Protein AF-A0AAV9F9W2-F1 (afdb_monomer_lite)

InterPro domains:
  IPR014729 Rossmann-like alpha/beta/alpha sandwich fold [G3DSA:3.40.50.620] (1-90)

Organism: Acorus calamus (NCBI:txid4465)

Radius of gyration: 16.81 Å; chains: 1; bounding box: 47×21×40 Å

Foldseek 3Di:
DAEAAPDVVSVVVLLCCCVPCVCVQVVLVPDPPRDPVSHHDDYFYDDPDCPVVVVDPDPVVVVVVVVVSVVRRVVGVVVSVVSCVVSPVDD

Structure (mmCIF, N/CA/C/O backbone):
data_AF-A0AAV9F9W2-F1
#
_entry.id   AF-A0AAV9F9W2-F1
#
loop_
_atom_site.group_PDB
_atom_site.id
_atom_site.type_symbol
_atom_site.label_atom_id
_atom_site.label_alt_id
_atom_site.label_comp_id
_atom_site.label_asym_id
_atom_site.label_entity_id
_atom_site.label_seq_id
_atom_site.pdbx_PDB_ins_code
_atom_site.Cartn_x
_atom_site.Cartn_y
_atom_site.Cartn_z
_atom_site.occupancy
_atom_site.B_iso_or_equiv
_atom_site.auth_seq_id
_atom_site.auth_comp_id
_atom_site.auth_asym_id
_atom_site.auth_atom_id
_atom_site.pdbx_PDB_model_num
ATOM 1 N N . MET A 1 1 ? 6.438 11.832 -0.658 1.00 77.75 1 MET A N 1
ATOM 2 C CA . MET A 1 1 ? 5.561 11.174 0.335 1.00 77.75 1 MET A CA 1
ATOM 3 C C . MET A 1 1 ? 4.298 10.697 -0.377 1.00 77.75 1 MET A C 1
ATOM 5 O O . MET A 1 1 ? 3.814 11.449 -1.213 1.00 77.75 1 MET A O 1
ATOM 9 N N . VAL A 1 2 ? 3.792 9.489 -0.105 1.00 85.69 2 VAL A N 1
ATOM 10 C CA . VAL A 1 2 ? 2.569 8.938 -0.730 1.00 85.69 2 VAL A CA 1
ATOM 11 C C . VAL A 1 2 ? 1.649 8.362 0.347 1.00 85.69 2 VAL A C 1
ATOM 13 O O . VAL A 1 2 ? 2.062 7.493 1.115 1.00 85.69 2 VAL A O 1
ATOM 16 N N . ALA 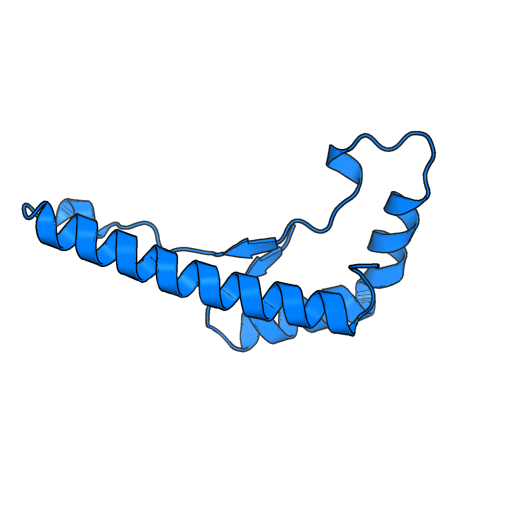A 1 3 ? 0.409 8.853 0.386 1.00 89.00 3 ALA A N 1
ATOM 17 C CA . ALA A 1 3 ? -0.658 8.293 1.207 1.00 89.00 3 ALA A CA 1
ATOM 18 C C . ALA A 1 3 ? -1.319 7.123 0.472 1.00 89.00 3 ALA A C 1
ATOM 20 O O . ALA A 1 3 ? -1.641 7.251 -0.709 1.00 89.00 3 ALA A O 1
ATOM 21 N N . ILE A 1 4 ? -1.552 6.016 1.171 1.00 92.31 4 ILE A N 1
ATOM 22 C CA . ILE A 1 4 ? -2.266 4.849 0.646 1.00 92.31 4 ILE A CA 1
ATOM 23 C C . ILE A 1 4 ? -3.374 4.396 1.593 1.00 92.31 4 ILE A C 1
ATOM 25 O O . ILE A 1 4 ? -3.323 4.643 2.794 1.00 92.31 4 ILE A O 1
ATOM 29 N N . ASP A 1 5 ? -4.370 3.713 1.058 1.00 91.06 5 ASP A N 1
ATOM 30 C CA . ASP A 1 5 ? -5.490 3.139 1.800 1.00 91.06 5 ASP A CA 1
ATOM 31 C C . ASP A 1 5 ? -5.873 1.781 1.185 1.00 91.06 5 ASP A C 1
ATOM 33 O O . ASP A 1 5 ? -5.101 1.190 0.430 1.00 91.06 5 ASP A O 1
ATOM 37 N N . GLU A 1 6 ? -7.045 1.252 1.527 1.00 89.75 6 GLU A N 1
ATOM 38 C CA . GLU A 1 6 ? -7.546 -0.009 0.967 1.00 89.75 6 GLU A CA 1
ATOM 39 C C . GLU A 1 6 ? -8.085 0.124 -0.466 1.00 89.75 6 GLU A C 1
ATOM 41 O O . GLU A 1 6 ? -8.421 -0.883 -1.089 1.00 89.75 6 GLU A O 1
ATOM 46 N N . SER A 1 7 ? -8.198 1.343 -1.002 1.00 91.00 7 SER A N 1
ATOM 47 C CA . SER A 1 7 ? -8.766 1.560 -2.328 1.00 91.00 7 SER A CA 1
ATOM 48 C C . SER A 1 7 ? -7.805 1.133 -3.438 1.00 91.00 7 SER A C 1
ATOM 50 O O . SER A 1 7 ? -6.598 1.375 -3.396 1.00 91.00 7 SER A O 1
ATOM 52 N N . GLU A 1 8 ? -8.357 0.575 -4.515 1.00 91.25 8 GLU A N 1
ATOM 53 C CA . GLU A 1 8 ? -7.568 0.287 -5.719 1.00 91.25 8 GLU A CA 1
ATOM 54 C C . GLU A 1 8 ? -7.027 1.574 -6.365 1.00 91.25 8 GLU A C 1
ATOM 56 O O . GLU A 1 8 ? -5.971 1.560 -6.994 1.00 91.25 8 GLU A O 1
ATOM 61 N N . CYS A 1 9 ? -7.693 2.716 -6.157 1.00 91.94 9 CYS A N 1
ATOM 62 C CA . CYS A 1 9 ? -7.212 4.015 -6.620 1.00 91.94 9 CYS A CA 1
ATOM 63 C C . CYS A 1 9 ? -5.855 4.375 -6.003 1.00 91.94 9 CYS A C 1
ATOM 65 O O . CYS A 1 9 ? -4.947 4.779 -6.730 1.00 91.94 9 CYS A O 1
ATOM 67 N N . SER A 1 10 ? -5.694 4.213 -4.685 1.00 92.06 10 SER A N 1
ATOM 68 C CA . SER A 1 10 ? -4.416 4.503 -4.026 1.00 92.06 10 SER A CA 1
ATOM 69 C C . SER A 1 10 ? -3.330 3.496 -4.415 1.00 92.06 10 SER A C 1
ATOM 71 O O . SER A 1 10 ? -2.164 3.871 -4.557 1.00 92.06 10 SER A O 1
ATOM 73 N N . HIS A 1 11 ? -3.711 2.246 -4.698 1.00 91.31 11 HIS A N 1
ATOM 74 C CA . HIS A 1 11 ? -2.804 1.248 -5.257 1.00 91.31 11 HIS A CA 1
ATOM 75 C C . HIS A 1 11 ? -2.287 1.652 -6.644 1.00 91.31 11 HIS A C 1
ATOM 77 O O . HIS A 1 11 ? -1.075 1.714 -6.843 1.00 91.31 11 HIS A O 1
ATOM 83 N N . HIS A 1 12 ? -3.174 1.994 -7.579 1.00 92.44 12 HIS A N 1
ATOM 84 C CA . HIS A 1 12 ? -2.780 2.446 -8.915 1.00 92.44 12 HIS A CA 1
ATOM 85 C C . HIS A 1 12 ? -1.971 3.744 -8.881 1.00 92.44 12 HIS A C 1
ATOM 87 O O . HIS A 1 12 ? -1.030 3.900 -9.657 1.00 92.44 12 HIS A O 1
ATOM 93 N N . ALA A 1 13 ? -2.290 4.659 -7.963 1.00 92.12 13 ALA A N 1
ATOM 94 C CA . ALA A 1 13 ? -1.496 5.864 -7.759 1.00 92.12 13 ALA A CA 1
ATOM 95 C C . ALA A 1 13 ? -0.066 5.527 -7.310 1.00 92.12 13 ALA A C 1
ATOM 97 O O . ALA A 1 13 ? 0.888 6.101 -7.836 1.00 92.12 13 ALA A O 1
ATOM 98 N N . LEU A 1 14 ? 0.099 4.569 -6.387 1.00 91.62 14 LEU A N 1
ATOM 99 C CA . LEU A 1 14 ? 1.419 4.087 -5.985 1.00 91.62 14 LEU A CA 1
ATOM 100 C C . LEU A 1 14 ? 2.160 3.486 -7.181 1.00 91.62 14 LEU A C 1
ATOM 102 O O . LEU A 1 14 ? 3.288 3.883 -7.443 1.00 91.62 14 LEU A O 1
ATOM 106 N N . GLU A 1 15 ? 1.538 2.577 -7.930 1.00 91.88 15 GLU A N 1
ATOM 107 C CA . GLU A 1 15 ? 2.152 1.983 -9.123 1.00 91.88 15 GLU A CA 1
ATOM 108 C C . GLU A 1 15 ? 2.623 3.041 -10.120 1.00 91.88 15 GLU A C 1
ATOM 110 O O . GLU A 1 15 ? 3.781 3.026 -10.536 1.00 91.88 15 GLU A O 1
ATOM 115 N N . TRP A 1 16 ? 1.765 4.018 -10.412 1.00 91.75 16 TRP A N 1
ATOM 116 C CA . TRP A 1 16 ? 2.094 5.127 -11.294 1.00 91.75 16 TRP A CA 1
ATOM 117 C C . TRP A 1 16 ? 3.300 5.924 -10.785 1.00 91.75 16 TRP A C 1
ATOM 119 O O . TRP A 1 16 ? 4.214 6.205 -11.559 1.00 91.75 16 TRP A O 1
ATOM 129 N N . VAL A 1 17 ? 3.349 6.254 -9.489 1.00 89.88 17 VAL A N 1
ATOM 130 C CA . VAL A 1 17 ? 4.495 6.954 -8.882 1.00 89.88 17 VAL A CA 1
ATOM 131 C C . VAL A 1 17 ? 5.775 6.146 -9.062 1.00 89.88 17 VAL A C 1
ATOM 133 O O . VAL A 1 17 ? 6.802 6.701 -9.449 1.00 89.88 17 VAL A O 1
ATOM 136 N N . LEU A 1 18 ? 5.719 4.841 -8.807 1.00 88.06 18 LEU A N 1
ATOM 137 C CA . LEU A 1 18 ? 6.888 3.979 -8.919 1.00 88.06 18 LEU A CA 1
ATOM 138 C C . LEU A 1 18 ? 7.371 3.831 -10.365 1.00 88.06 18 LEU A C 1
ATOM 140 O O . LEU A 1 18 ? 8.573 3.715 -10.578 1.00 88.06 18 LEU A O 1
ATOM 144 N N . ASP A 1 19 ? 6.464 3.862 -11.340 1.00 88.38 19 ASP A N 1
ATOM 145 C CA . ASP A 1 19 ? 6.801 3.706 -12.756 1.00 88.38 19 ASP A CA 1
ATOM 146 C C . ASP A 1 19 ? 7.291 5.021 -13.389 1.00 88.38 19 ASP A C 1
ATOM 148 O O . ASP A 1 19 ? 8.164 4.998 -14.254 1.00 88.38 19 ASP A O 1
ATOM 152 N N . ASN A 1 20 ? 6.792 6.175 -12.929 1.00 89.12 20 ASN A N 1
ATOM 153 C CA . ASN A 1 20 ? 7.073 7.479 -13.547 1.00 89.12 20 ASN A CA 1
ATOM 154 C C . ASN A 1 20 ? 8.115 8.315 -12.793 1.00 89.12 20 ASN A C 1
ATOM 156 O O . ASN A 1 20 ? 8.792 9.139 -13.399 1.00 89.12 20 ASN A O 1
ATOM 160 N N . LEU A 1 21 ? 8.261 8.125 -11.478 1.00 84.25 21 LEU A N 1
ATOM 161 C CA . LEU A 1 21 ? 9.185 8.907 -10.644 1.00 84.25 21 LEU A CA 1
ATOM 162 C C . LEU A 1 21 ? 10.410 8.101 -10.198 1.00 84.25 21 LEU A C 1
ATOM 164 O O . LEU A 1 21 ? 11.196 8.573 -9.377 1.00 84.25 21 LEU A O 1
ATOM 168 N N . ARG A 1 22 ? 10.611 6.895 -10.748 1.00 76.44 22 ARG A N 1
ATOM 169 C CA . ARG A 1 22 ? 11.708 5.985 -10.381 1.00 76.44 22 ARG A CA 1
ATOM 170 C C . ARG A 1 22 ? 13.083 6.640 -10.442 1.00 76.44 22 ARG A C 1
ATOM 172 O O . ARG A 1 22 ? 13.890 6.452 -9.534 1.00 76.44 22 ARG A O 1
ATOM 179 N N . GLU A 1 23 ? 13.356 7.390 -11.506 1.00 74.56 23 GLU A N 1
ATOM 180 C CA . GLU A 1 23 ? 14.644 8.057 -11.717 1.00 74.56 23 GLU A CA 1
ATOM 181 C C . GLU A 1 23 ? 14.876 9.165 -10.686 1.00 74.56 23 GLU A C 1
ATOM 183 O O . GLU A 1 23 ? 15.968 9.280 -10.133 1.00 74.56 23 GLU A O 1
ATOM 188 N N . SER A 1 24 ? 13.837 9.928 -10.343 1.00 73.25 24 SER A N 1
ATOM 189 C CA . SER A 1 24 ? 13.890 10.943 -9.285 1.00 73.25 24 SER A CA 1
ATOM 190 C C . SER A 1 24 ? 14.088 10.324 -7.898 1.00 73.25 24 SER A C 1
ATOM 192 O O . SER A 1 24 ? 14.861 10.846 -7.101 1.00 73.25 24 SER A O 1
ATOM 194 N N . ILE A 1 25 ? 13.449 9.180 -7.627 1.00 72.31 25 ILE A N 1
ATOM 195 C CA . ILE A 1 25 ? 13.602 8.430 -6.369 1.00 72.31 25 ILE A CA 1
ATOM 196 C C . ILE A 1 25 ? 15.012 7.819 -6.263 1.00 72.31 25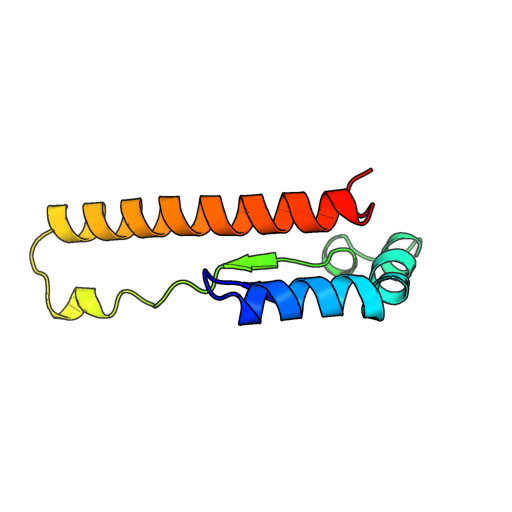 ILE A C 1
ATOM 198 O O . ILE A 1 25 ? 15.598 7.779 -5.186 1.00 72.31 25 ILE A O 1
ATOM 202 N N . SER A 1 26 ? 15.572 7.348 -7.379 1.00 67.56 26 SER A N 1
ATOM 203 C CA . SER A 1 26 ? 16.876 6.666 -7.405 1.00 67.56 26 SER A CA 1
ATOM 204 C C . SER A 1 26 ? 18.058 7.642 -7.457 1.00 67.56 26 SER A C 1
ATOM 206 O O . SER A 1 26 ? 19.124 7.354 -6.917 1.00 67.56 26 SER A O 1
ATOM 208 N N . SER A 1 27 ? 17.890 8.810 -8.086 1.00 61.09 27 SER A N 1
ATOM 209 C CA . SER A 1 27 ? 18.936 9.838 -8.187 1.00 61.09 27 SER A CA 1
ATOM 210 C C . SER A 1 27 ? 19.201 10.538 -6.854 1.00 61.09 27 SER A C 1
ATOM 212 O O . SER A 1 27 ? 20.372 10.732 -6.514 1.00 61.09 27 SER A O 1
ATOM 214 N N . SER A 1 28 ? 18.17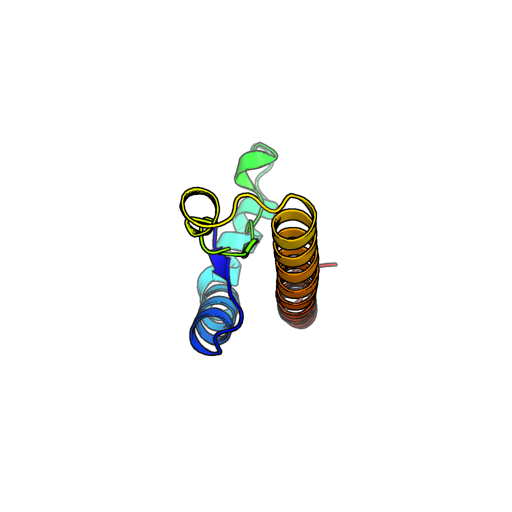0 10.815 -6.042 1.00 57.53 28 SER A N 1
ATOM 215 C CA . SER A 1 28 ? 18.368 11.321 -4.671 1.00 57.53 28 SER A CA 1
ATOM 216 C C . SER A 1 28 ? 19.145 10.317 -3.811 1.00 57.53 28 SER A C 1
ATOM 218 O O . SER A 1 28 ? 20.002 10.703 -3.015 1.00 57.53 28 SER A O 1
ATOM 220 N N . ALA A 1 29 ? 18.963 9.015 -4.072 1.00 55.84 29 ALA A N 1
ATOM 221 C CA . ALA A 1 29 ? 19.695 7.931 -3.430 1.00 55.84 29 ALA A CA 1
ATOM 222 C C . ALA A 1 29 ? 21.167 7.768 -3.891 1.00 55.84 29 ALA A C 1
ATOM 224 O O . ALA A 1 29 ? 21.884 6.887 -3.408 1.00 55.84 29 ALA A O 1
ATOM 225 N N . SER A 1 30 ? 21.683 8.623 -4.772 1.00 52.47 30 SER A N 1
ATOM 226 C CA . SER A 1 30 ? 23.093 8.591 -5.204 1.00 52.47 30 SER A CA 1
ATOM 227 C C . SER A 1 30 ? 23.873 9.868 -4.876 1.00 52.47 30 SER A C 1
ATOM 229 O O . SER A 1 30 ? 25.092 9.900 -5.040 1.00 52.47 30 SER A O 1
ATOM 231 N N . ALA A 1 31 ? 23.203 10.908 -4.367 1.00 56.62 31 ALA A N 1
ATOM 232 C CA . ALA A 1 31 ? 23.847 12.174 -4.045 1.00 56.62 31 ALA A CA 1
ATOM 233 C C . ALA A 1 31 ? 24.677 12.060 -2.743 1.00 56.62 31 ALA A C 1
ATOM 235 O O . ALA A 1 31 ? 24.121 11.703 -1.701 1.00 56.62 31 ALA A O 1
ATOM 236 N N . PRO A 1 32 ? 25.983 12.398 -2.761 1.00 57.31 32 PRO A N 1
ATOM 237 C CA . PRO A 1 32 ? 26.889 12.266 -1.611 1.00 57.31 32 PRO A CA 1
ATOM 238 C C . PRO A 1 32 ? 26.642 13.285 -0.479 1.00 57.31 32 PRO A C 1
ATOM 240 O O . PRO A 1 32 ? 27.390 13.299 0.493 1.00 57.31 32 PRO A O 1
ATOM 243 N N . ALA A 1 33 ? 25.618 14.137 -0.601 1.00 56.34 33 ALA A N 1
ATOM 244 C CA . ALA A 1 33 ? 25.284 15.196 0.355 1.00 56.34 33 ALA A CA 1
ATOM 245 C C . ALA A 1 33 ? 23.800 15.221 0.767 1.00 56.34 33 ALA A C 1
ATOM 247 O O . ALA A 1 33 ? 23.386 16.141 1.464 1.00 56.34 33 ALA A O 1
ATOM 248 N N . ALA A 1 34 ? 22.994 14.248 0.330 1.00 51.53 34 ALA A N 1
ATOM 249 C CA . ALA A 1 34 ? 21.593 14.187 0.729 1.00 51.53 34 ALA A CA 1
ATOM 250 C C . ALA A 1 34 ? 21.494 13.686 2.178 1.00 51.53 34 ALA A C 1
ATOM 252 O O . ALA A 1 34 ? 22.020 12.617 2.504 1.00 51.53 34 ALA A O 1
ATOM 253 N N . SER A 1 35 ? 20.850 14.468 3.043 1.00 55.69 35 SER A N 1
ATOM 254 C CA . SER A 1 35 ? 20.496 14.066 4.405 1.00 55.69 35 SER A CA 1
ATOM 255 C C . SER A 1 35 ? 19.573 12.834 4.368 1.00 55.69 35 SER A C 1
ATOM 257 O O . SER A 1 35 ? 18.916 12.569 3.361 1.00 55.69 35 SER A O 1
ATOM 259 N N . GLU A 1 36 ? 19.519 12.032 5.440 1.00 54.03 36 GLU A N 1
ATOM 260 C CA . GLU A 1 36 ? 18.652 10.831 5.475 1.00 54.03 36 GLU A CA 1
ATOM 261 C C . GLU A 1 36 ? 17.165 11.151 5.222 1.00 54.03 36 GLU A C 1
ATOM 263 O O . GLU A 1 36 ? 16.418 10.314 4.719 1.00 54.03 36 GLU A O 1
ATOM 268 N N . GLU A 1 37 ? 16.753 12.386 5.504 1.00 54.25 37 GLU A N 1
ATOM 269 C CA . GLU A 1 37 ? 15.421 12.936 5.235 1.00 54.25 37 GLU A CA 1
ATOM 270 C C . GLU A 1 37 ? 15.146 13.236 3.745 1.00 54.25 37 GLU A C 1
ATOM 272 O O . GLU A 1 37 ? 13.985 13.235 3.338 1.00 54.25 37 GLU A O 1
ATOM 277 N N . ASP A 1 38 ? 16.181 13.398 2.910 1.00 49.16 38 ASP A N 1
ATOM 278 C CA . ASP A 1 38 ? 16.062 13.716 1.474 1.00 49.16 38 ASP A CA 1
ATOM 279 C C . ASP A 1 38 ? 15.924 12.469 0.575 1.00 49.16 38 ASP A C 1
ATOM 281 O O . ASP A 1 38 ? 15.745 12.571 -0.645 1.00 49.16 38 ASP A O 1
ATOM 285 N N . ARG A 1 39 ? 16.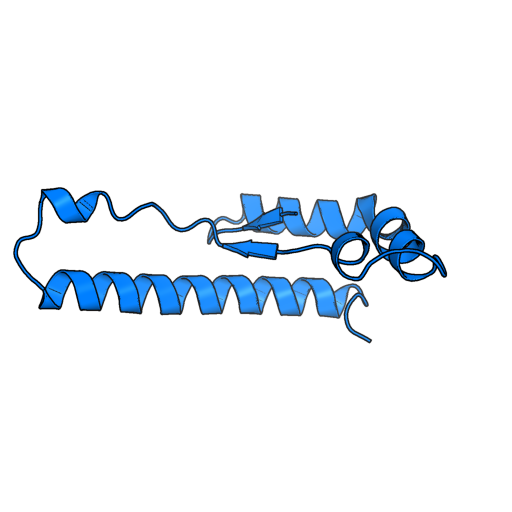034 11.261 1.146 1.00 58.06 39 ARG A N 1
ATOM 286 C CA . ARG A 1 39 ? 16.385 10.058 0.371 1.00 58.06 39 ARG A CA 1
ATOM 287 C C . ARG A 1 39 ? 15.336 8.978 0.186 1.00 58.06 39 ARG A C 1
ATOM 289 O O . ARG A 1 39 ? 15.652 7.993 -0.474 1.00 58.06 39 ARG A O 1
ATOM 296 N N . LEU A 1 40 ? 14.106 9.107 0.670 1.00 68.88 40 LEU A N 1
ATOM 297 C CA . LEU A 1 40 ? 13.173 7.982 0.572 1.00 68.88 40 LEU A CA 1
ATOM 298 C C . LEU A 1 40 ? 11.755 8.391 0.183 1.00 68.88 40 LEU A C 1
ATOM 300 O O . LEU A 1 40 ? 11.165 9.332 0.714 1.00 68.88 40 LEU A O 1
ATOM 304 N N . LEU A 1 41 ? 11.162 7.609 -0.721 1.00 76.44 41 LEU A N 1
ATOM 305 C CA . LEU A 1 41 ? 9.718 7.580 -0.895 1.00 76.44 41 LEU A CA 1
ATOM 306 C C . LEU A 1 41 ? 9.081 7.087 0.413 1.00 76.44 41 LEU A C 1
ATOM 308 O O . LEU A 1 41 ? 8.980 5.888 0.657 1.00 76.44 41 LEU A O 1
ATOM 312 N N . THR A 1 42 ? 8.637 8.018 1.251 1.00 83.50 42 THR A N 1
ATOM 313 C CA . THR A 1 42 ? 7.885 7.684 2.464 1.00 83.50 42 THR A CA 1
ATOM 314 C C . THR A 1 42 ? 6.437 7.364 2.111 1.00 83.50 42 THR A C 1
ATOM 316 O O . THR A 1 42 ? 5.727 8.211 1.556 1.00 83.50 42 THR A O 1
ATOM 319 N N . ILE A 1 43 ? 6.012 6.145 2.442 1.00 86.25 43 ILE A N 1
ATOM 320 C CA . ILE A 1 43 ? 4.655 5.629 2.241 1.00 86.25 43 ILE A CA 1
ATOM 321 C C . ILE A 1 43 ? 3.975 5.514 3.604 1.00 86.25 43 ILE A C 1
ATOM 323 O O . ILE A 1 43 ? 4.544 4.939 4.531 1.00 86.25 43 ILE A O 1
ATOM 327 N N . TYR A 1 44 ? 2.760 6.037 3.722 1.00 87.25 44 TYR A N 1
ATOM 328 C CA . TYR A 1 44 ? 1.976 5.997 4.956 1.00 87.25 44 TYR A CA 1
ATOM 329 C C . TYR A 1 44 ? 0.516 5.669 4.658 1.00 87.25 44 TYR A C 1
ATOM 331 O O . TYR A 1 44 ? 0.024 5.933 3.563 1.00 87.25 44 TYR A O 1
ATOM 339 N N . THR A 1 45 ? -0.188 5.096 5.634 1.00 89.06 45 THR A N 1
ATOM 340 C CA . THR A 1 45 ? -1.613 4.792 5.475 1.00 89.06 45 THR A CA 1
ATOM 341 C C . THR A 1 45 ? -2.469 5.980 5.872 1.00 89.06 45 THR A C 1
ATOM 343 O O . THR A 1 45 ? -2.292 6.510 6.970 1.00 89.06 45 THR A O 1
ATOM 346 N N . ALA A 1 46 ? -3.423 6.362 5.029 1.00 80.50 46 ALA A N 1
ATOM 347 C CA . ALA A 1 46 ? -4.472 7.298 5.398 1.00 80.50 46 ALA A CA 1
ATOM 348 C C . ALA A 1 46 ? -5.485 6.568 6.289 1.00 80.50 46 ALA A C 1
ATOM 350 O O . ALA A 1 46 ? -6.333 5.822 5.805 1.00 80.50 46 ALA A O 1
ATOM 351 N N . GLN A 1 47 ? -5.368 6.742 7.605 1.00 70.81 47 GLN A N 1
ATOM 352 C CA . GLN A 1 47 ? -6.385 6.265 8.537 1.00 70.81 47 GLN A CA 1
ATOM 353 C C . GLN A 1 47 ? -7.418 7.376 8.756 1.00 70.81 47 GLN A C 1
ATOM 355 O O . GLN A 1 47 ? -7.026 8.525 8.990 1.00 70.81 47 GLN A O 1
ATOM 360 N N . PRO A 1 48 ? -8.727 7.079 8.680 1.00 66.00 48 PRO A N 1
ATOM 361 C CA . PRO A 1 48 ? -9.737 8.049 9.065 1.00 66.00 48 PRO A CA 1
ATOM 362 C C . PRO A 1 48 ? -9.539 8.399 10.540 1.00 66.00 48 PRO A C 1
ATOM 364 O O . PRO A 1 48 ? -9.475 7.506 11.387 1.00 66.00 48 PRO A O 1
ATOM 367 N N . LEU A 1 49 ? -9.442 9.701 10.840 1.00 61.78 49 LEU A N 1
ATOM 368 C CA . LEU A 1 49 ? -9.434 10.185 12.217 1.00 61.78 49 LEU A CA 1
ATOM 369 C C . LEU A 1 49 ? -10.674 9.613 12.904 1.00 61.78 49 LEU A C 1
ATOM 371 O O . LEU A 1 49 ? -11.783 9.757 12.382 1.00 61.78 49 LEU A O 1
ATOM 375 N N . THR A 1 50 ? -10.483 8.957 14.042 1.00 60.19 50 THR A N 1
ATOM 376 C CA . THR A 1 50 ? -11.522 8.310 14.845 1.00 60.19 50 THR A CA 1
ATOM 377 C C . THR A 1 50 ? -12.443 9.373 15.461 1.00 60.19 50 THR A C 1
ATOM 379 O O . THR A 1 50 ? -12.545 9.518 16.669 1.00 60.19 50 THR A O 1
ATOM 382 N N . ASN A 1 51 ? -13.165 10.139 14.638 1.00 53.59 51 ASN A N 1
ATOM 383 C CA . ASN A 1 51 ? -14.225 11.062 15.058 1.00 53.59 51 ASN A CA 1
ATOM 384 C C . ASN A 1 51 ? -15.397 10.323 15.740 1.00 53.59 51 ASN A C 1
ATOM 386 O O . ASN A 1 51 ? -16.309 10.957 16.262 1.00 53.59 51 ASN A O 1
ATOM 390 N N . LEU A 1 52 ? -15.351 8.986 15.785 1.00 54.66 52 LEU A N 1
ATOM 391 C CA . LEU A 1 52 ? -16.179 8.139 16.644 1.00 54.66 52 LEU A CA 1
ATOM 392 C C . LEU A 1 52 ? -15.932 8.375 18.144 1.00 54.66 52 LEU A C 1
ATOM 394 O O . LEU A 1 52 ? -16.827 8.101 18.934 1.00 54.66 52 LEU A O 1
ATOM 398 N N . LEU A 1 53 ? -14.786 8.944 18.538 1.00 55.28 53 LEU A N 1
ATOM 399 C CA . LEU A 1 53 ? -14.464 9.251 19.939 1.00 55.28 53 LEU A CA 1
ATOM 400 C C . LEU A 1 53 ? -15.440 10.247 20.591 1.00 55.28 53 LEU A C 1
ATOM 402 O O . LEU A 1 53 ? -15.565 10.260 21.810 1.00 55.28 53 LEU A O 1
ATOM 406 N N . TYR A 1 54 ? -16.170 11.047 19.806 1.00 55.97 54 TYR A N 1
ATOM 407 C CA . TYR A 1 54 ? -17.239 11.905 20.336 1.00 55.97 54 TYR A CA 1
ATOM 408 C C . TYR A 1 54 ? -18.541 11.148 20.646 1.00 55.97 54 TYR A C 1
ATOM 410 O O . TYR A 1 54 ? -19.402 11.692 21.333 1.00 55.97 54 TYR A O 1
ATOM 418 N N . PHE A 1 55 ? -18.705 9.918 20.149 1.00 59.12 55 PHE A N 1
ATOM 419 C CA . PHE A 1 55 ? -19.958 9.159 20.234 1.00 59.12 55 PHE A CA 1
ATOM 420 C C . PHE A 1 55 ? -19.863 7.878 21.070 1.00 59.12 55 PHE A C 1
ATOM 422 O O . PHE A 1 55 ? -20.895 7.267 21.345 1.00 59.12 55 PHE A O 1
ATOM 429 N N . THR A 1 56 ? -18.664 7.451 21.477 1.00 59.75 56 THR A N 1
ATOM 430 C CA . THR A 1 56 ? -18.472 6.175 22.177 1.00 59.75 56 THR A CA 1
ATOM 431 C C . THR A 1 56 ? -17.838 6.381 23.552 1.00 59.75 56 THR A C 1
ATOM 433 O O . THR A 1 56 ? -16.643 6.630 23.653 1.00 59.75 56 THR A O 1
ATOM 436 N N . GLU A 1 57 ? -18.615 6.203 24.623 1.00 67.06 57 GLU A N 1
ATOM 437 C CA . GLU A 1 57 ? -18.104 6.182 26.008 1.00 67.06 57 GLU A CA 1
ATOM 438 C C . GLU A 1 57 ? -17.540 4.808 26.423 1.00 67.06 57 GLU A C 1
ATOM 440 O O . GLU A 1 57 ? -17.248 4.588 27.594 1.00 67.06 57 GLU A O 1
ATOM 445 N N . SER A 1 58 ? -17.411 3.859 25.488 1.00 81.56 58 SER A N 1
ATOM 446 C CA . SER A 1 58 ? -16.911 2.505 25.754 1.00 81.56 58 SER A CA 1
ATOM 447 C C . SER A 1 58 ? -15.423 2.397 25.395 1.00 81.56 58 SER A C 1
ATOM 449 O O . SER A 1 58 ? -15.096 2.386 24.205 1.00 81.56 58 SER A O 1
ATOM 451 N N . PRO A 1 59 ? -14.520 2.275 26.388 1.00 80.69 59 PRO A N 1
ATOM 452 C CA . PRO A 1 59 ? -13.090 2.089 26.141 1.00 80.69 59 PRO A CA 1
ATOM 453 C C . PRO A 1 59 ? -12.797 0.817 25.340 1.00 80.69 59 PRO A C 1
ATOM 455 O O . PRO A 1 59 ? -11.983 0.845 24.427 1.00 80.69 59 PRO A O 1
ATOM 458 N N . GLU A 1 60 ? -13.523 -0.271 25.613 1.00 84.50 60 GLU A N 1
ATOM 459 C CA . GLU A 1 60 ? -13.360 -1.553 24.912 1.00 84.50 60 GLU A CA 1
ATOM 460 C C . GLU A 1 60 ? -13.680 -1.440 23.414 1.00 84.50 60 GLU A C 1
ATOM 462 O O . GLU A 1 60 ? -12.999 -2.031 22.574 1.00 84.50 60 GLU A O 1
ATOM 467 N N . LEU A 1 61 ? -14.699 -0.650 23.054 1.00 82.50 61 LEU A N 1
ATOM 468 C CA . LEU A 1 61 ? -15.034 -0.399 21.653 1.00 82.50 61 LEU A CA 1
ATOM 469 C C . LEU A 1 61 ? -13.953 0.439 20.961 1.00 82.50 61 LEU A C 1
ATOM 471 O O . LEU A 1 61 ? -13.607 0.152 19.816 1.00 82.50 61 LEU A O 1
ATOM 475 N N . ILE A 1 62 ? -13.410 1.448 21.650 1.00 82.06 62 ILE A N 1
ATOM 476 C CA . ILE A 1 62 ? -12.311 2.276 21.134 1.00 82.06 62 ILE A CA 1
ATOM 477 C C . ILE A 1 62 ? -11.080 1.404 20.873 1.00 82.06 62 ILE A C 1
ATOM 479 O O . ILE A 1 62 ? -10.555 1.425 19.761 1.00 82.06 62 ILE A O 1
ATOM 483 N N . GLU A 1 63 ? -10.678 0.580 21.844 1.00 84.62 63 GLU A N 1
ATOM 484 C CA . GLU A 1 63 ? -9.551 -0.350 21.701 1.00 84.62 63 GLU A CA 1
ATOM 485 C C . GLU A 1 63 ? -9.757 -1.317 20.527 1.00 84.62 63 GLU A C 1
ATOM 487 O O . GLU A 1 63 ? -8.847 -1.527 19.723 1.00 84.62 63 GLU A O 1
ATOM 492 N N . SER A 1 64 ? -10.967 -1.864 20.373 1.00 86.50 64 SER A N 1
ATOM 493 C CA . SER A 1 64 ? -11.292 -2.761 19.260 1.00 86.50 64 SER A CA 1
ATOM 494 C C . SER A 1 64 ? -11.176 -2.068 17.896 1.00 86.50 64 SER A C 1
ATOM 496 O O . SER A 1 64 ? -10.617 -2.644 16.956 1.00 86.50 64 SER A O 1
ATOM 498 N N . ILE A 1 65 ? -11.654 -0.823 17.785 1.00 84.38 65 ILE A N 1
ATOM 499 C CA . ILE A 1 65 ? -11.552 -0.022 16.558 1.00 84.38 65 ILE A CA 1
ATOM 500 C C . ILE A 1 65 ? -10.086 0.280 16.238 1.00 84.38 65 ILE A C 1
ATOM 502 O O . ILE A 1 65 ? -9.666 0.085 15.096 1.00 84.38 65 ILE A O 1
ATOM 506 N N . GLU A 1 66 ? -9.296 0.716 17.220 1.00 85.12 66 GLU A N 1
ATOM 507 C CA . GLU A 1 66 ? -7.868 0.998 17.037 1.00 85.12 66 GLU A CA 1
ATOM 508 C C . GLU A 1 66 ? -7.091 -0.256 16.613 1.00 85.12 66 GLU A C 1
ATOM 510 O O . GLU A 1 66 ? -6.273 -0.213 15.687 1.00 85.12 66 GLU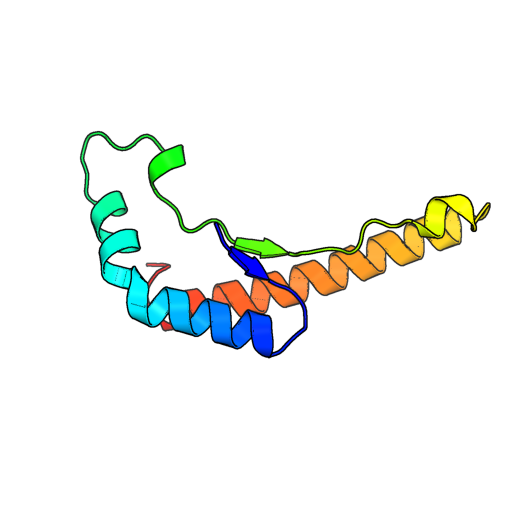 A O 1
ATOM 515 N N . GLU A 1 67 ? -7.374 -1.405 17.234 1.00 89.06 67 GLU A N 1
ATOM 516 C CA . GLU A 1 67 ? -6.742 -2.673 16.871 1.00 89.06 67 GLU A CA 1
ATOM 517 C C . GLU A 1 67 ? -7.103 -3.087 15.437 1.00 89.06 67 GLU A C 1
ATOM 519 O O . GLU A 1 67 ? -6.237 -3.520 14.666 1.00 89.06 67 GLU A O 1
ATOM 524 N N . GLN A 1 68 ? -8.369 -2.923 15.044 1.00 87.88 68 GLN A N 1
ATOM 525 C CA . GLN A 1 68 ? -8.816 -3.194 13.682 1.00 87.88 68 GLN A CA 1
ATOM 526 C C . GLN A 1 68 ? -8.143 -2.256 12.672 1.00 87.88 68 GLN A C 1
ATOM 528 O O . GLN A 1 68 ? -7.606 -2.728 11.667 1.00 87.88 68 GLN A O 1
ATOM 533 N N . GLN A 1 69 ? -8.104 -0.950 12.947 1.00 87.62 69 GLN A N 1
ATOM 534 C CA . GLN A 1 69 ? -7.429 0.037 12.101 1.00 87.62 69 GLN A CA 1
ATOM 535 C C . GLN A 1 69 ? -5.942 -0.289 11.936 1.00 87.62 69 GLN A C 1
ATOM 537 O O . GLN A 1 69 ? -5.409 -0.225 10.825 1.00 87.62 69 GLN A O 1
ATOM 542 N N . LYS A 1 70 ? -5.268 -0.710 13.012 1.00 88.62 70 LYS A N 1
ATOM 543 C CA . LYS A 1 70 ? -3.872 -1.154 12.963 1.00 88.62 70 LYS A CA 1
ATOM 544 C C . LYS A 1 70 ? -3.694 -2.375 12.061 1.00 88.62 70 LYS A C 1
ATOM 546 O O . LYS A 1 70 ? -2.778 -2.385 11.237 1.00 88.62 70 LYS A O 1
ATOM 551 N N . LYS A 1 71 ? -4.559 -3.390 12.181 1.00 91.69 71 LYS A N 1
ATOM 552 C CA . LYS A 1 71 ? -4.515 -4.599 11.332 1.00 91.69 71 LYS A CA 1
ATOM 553 C C . LYS A 1 71 ? -4.675 -4.249 9.854 1.00 91.69 71 LYS A C 1
ATOM 555 O O . LYS A 1 71 ? -3.881 -4.711 9.033 1.00 91.69 71 LYS A O 1
ATOM 560 N N . VAL A 1 72 ? -5.646 -3.397 9.533 1.00 91.00 72 VAL A N 1
ATOM 561 C CA . VAL A 1 72 ? -5.888 -2.913 8.168 1.00 91.00 72 VAL A CA 1
ATOM 562 C C . VAL A 1 72 ? -4.672 -2.153 7.639 1.00 91.00 72 VAL A C 1
ATOM 564 O O . VAL A 1 72 ? -4.130 -2.507 6.591 1.00 91.00 72 VAL A O 1
ATOM 567 N N . SER A 1 73 ? -4.160 -1.177 8.391 1.00 90.56 73 SER A N 1
ATOM 568 C CA . SER A 1 73 ? -2.988 -0.401 7.977 1.00 90.56 73 SER A CA 1
ATOM 569 C C . SER A 1 73 ? -1.749 -1.260 7.762 1.00 90.56 73 SER A C 1
ATOM 571 O O . SER A 1 73 ? -1.012 -1.055 6.798 1.00 90.56 73 SER A O 1
ATOM 573 N N . MET A 1 74 ? -1.522 -2.261 8.613 1.00 92.19 74 MET A N 1
ATOM 574 C CA . MET A 1 74 ? -0.424 -3.205 8.421 1.00 92.19 74 MET A CA 1
ATOM 575 C C . MET A 1 74 ? -0.570 -4.006 7.123 1.00 92.19 74 MET A C 1
ATOM 577 O O . MET A 1 74 ? 0.424 -4.209 6.423 1.00 92.19 74 MET A O 1
ATOM 581 N N . ALA A 1 75 ? -1.783 -4.447 6.781 1.00 92.94 75 ALA A N 1
ATOM 582 C CA . ALA A 1 75 ? -2.039 -5.170 5.538 1.00 92.94 75 ALA A CA 1
ATOM 583 C C . ALA A 1 75 ? -1.796 -4.283 4.303 1.00 92.94 75 ALA A C 1
ATOM 585 O O . ALA A 1 75 ? -1.112 -4.705 3.366 1.00 92.94 75 ALA A O 1
ATOM 586 N N . VAL A 1 76 ? -2.271 -3.035 4.338 1.00 93.25 76 VAL A N 1
ATOM 587 C CA . VAL A 1 76 ? -2.062 -2.043 3.271 1.00 93.25 76 VAL A CA 1
ATOM 588 C C . VAL A 1 76 ? -0.570 -1.733 3.086 1.00 93.25 76 VAL A C 1
ATOM 590 O O . VAL A 1 76 ? -0.054 -1.813 1.968 1.00 93.25 76 VAL A O 1
ATOM 593 N N . LEU A 1 77 ? 0.168 -1.473 4.174 1.00 92.62 77 LEU A N 1
ATOM 594 C CA . LEU A 1 77 ? 1.620 -1.244 4.117 1.00 92.62 77 LEU A CA 1
ATOM 595 C C . LEU A 1 77 ? 2.377 -2.459 3.588 1.00 92.62 77 LEU A C 1
ATOM 597 O O . LEU A 1 77 ? 3.329 -2.306 2.822 1.00 92.62 77 LEU A O 1
ATOM 601 N N . LYS A 1 78 ? 1.961 -3.671 3.967 1.00 93.44 78 LYS A N 1
ATOM 602 C CA . LYS A 1 78 ? 2.567 -4.903 3.460 1.00 93.44 78 LYS A CA 1
ATOM 603 C C . LYS A 1 78 ? 2.391 -5.018 1.943 1.00 93.44 78 LYS A C 1
ATOM 605 O O . LYS A 1 78 ? 3.383 -5.233 1.248 1.00 93.44 78 LYS A O 1
ATOM 610 N N . ARG A 1 79 ? 1.178 -4.791 1.421 1.00 92.94 79 ARG A N 1
ATOM 611 C CA . ARG A 1 79 ? 0.903 -4.783 -0.031 1.00 92.94 79 ARG A CA 1
ATOM 612 C C . ARG A 1 79 ? 1.753 -3.735 -0.755 1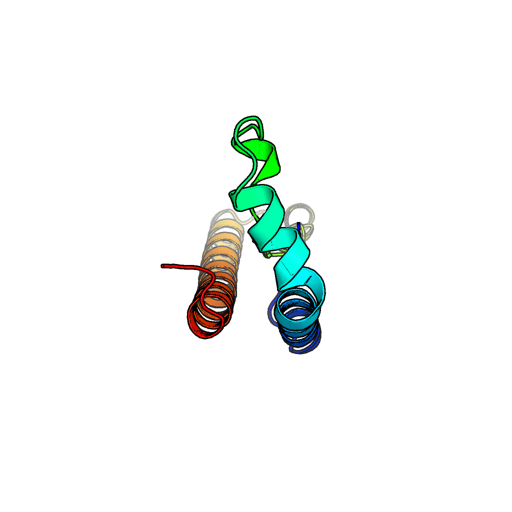.00 92.94 79 ARG A C 1
ATOM 614 O O . ARG A 1 79 ? 2.336 -4.023 -1.801 1.00 92.94 79 ARG A O 1
ATOM 621 N N . ALA A 1 80 ? 1.871 -2.531 -0.198 1.00 91.19 80 ALA A N 1
ATOM 622 C CA . ALA A 1 80 ? 2.712 -1.483 -0.772 1.00 91.19 80 ALA A CA 1
ATOM 623 C C . ALA A 1 80 ? 4.199 -1.861 -0.772 1.00 91.19 80 ALA A C 1
ATOM 625 O O . ALA A 1 80 ? 4.872 -1.708 -1.790 1.00 91.19 80 ALA A O 1
ATOM 626 N N . LYS A 1 81 ? 4.702 -2.441 0.324 1.00 90.12 81 LYS A N 1
ATOM 627 C CA . LYS A 1 81 ? 6.083 -2.932 0.414 1.00 90.12 81 LYS A CA 1
ATOM 628 C C . LYS A 1 81 ? 6.376 -4.000 -0.640 1.00 90.12 81 LYS A C 1
ATOM 630 O O . LYS A 1 81 ? 7.405 -3.925 -1.306 1.00 90.12 81 LYS A O 1
ATOM 635 N N . GLU A 1 82 ? 5.470 -4.956 -0.831 1.00 92.06 82 GLU A N 1
ATOM 636 C CA . GLU A 1 82 ? 5.578 -5.976 -1.882 1.00 92.06 82 GLU A CA 1
ATOM 637 C C . GLU A 1 82 ? 5.583 -5.351 -3.287 1.00 92.06 82 GLU A C 1
ATOM 639 O O . GLU A 1 82 ? 6.355 -5.763 -4.151 1.00 92.06 82 GLU A O 1
ATOM 644 N N . THR A 1 83 ? 4.768 -4.318 -3.507 1.00 89.88 83 THR A N 1
ATOM 645 C CA . THR A 1 83 ? 4.693 -3.576 -4.777 1.00 89.88 83 THR A CA 1
ATOM 646 C C . THR A 1 83 ? 6.007 -2.851 -5.087 1.00 89.88 83 THR A C 1
ATOM 648 O O . THR A 1 83 ? 6.518 -2.943 -6.204 1.00 89.88 83 THR A O 1
ATOM 651 N N . CYS A 1 84 ? 6.596 -2.189 -4.090 1.00 87.44 84 CYS A N 1
ATOM 652 C CA . CYS A 1 84 ? 7.909 -1.552 -4.195 1.00 87.44 84 CYS A CA 1
ATOM 653 C C . CYS A 1 84 ? 9.039 -2.571 -4.416 1.00 87.44 84 CYS A C 1
ATOM 655 O O . CYS A 1 84 ? 9.925 -2.337 -5.239 1.00 87.44 84 CYS A O 1
ATOM 657 N N . ALA A 1 85 ? 9.001 -3.718 -3.727 1.00 86.31 85 ALA A N 1
ATOM 658 C CA . ALA A 1 85 ? 9.995 -4.783 -3.884 1.00 86.31 85 ALA A CA 1
ATOM 659 C C . ALA A 1 85 ? 9.991 -5.359 -5.309 1.00 86.31 85 ALA A C 1
ATOM 661 O O . ALA A 1 85 ? 11.050 -5.503 -5.916 1.00 86.31 85 ALA A O 1
ATOM 662 N N . LYS A 1 86 ? 8.806 -5.587 -5.895 1.00 87.75 86 LYS A N 1
ATOM 663 C CA . LYS A 1 86 ? 8.660 -6.020 -7.299 1.00 87.75 86 LYS A CA 1
ATOM 664 C C . LYS A 1 86 ? 9.284 -5.044 -8.305 1.00 87.75 86 LYS A C 1
ATOM 666 O O . LYS A 1 86 ? 9.663 -5.464 -9.393 1.00 87.75 86 LYS A O 1
ATOM 671 N N . ARG A 1 87 ? 9.402 -3.762 -7.950 1.00 83.62 87 ARG A N 1
ATOM 672 C CA . ARG A 1 87 ? 9.983 -2.700 -8.790 1.00 83.62 87 ARG A CA 1
ATOM 673 C C . ARG A 1 87 ? 11.453 -2.395 -8.465 1.00 83.62 87 ARG A C 1
ATOM 675 O O . ARG A 1 87 ? 12.034 -1.477 -9.042 1.00 83.62 87 ARG A O 1
ATOM 682 N N . GLY A 1 88 ? 12.073 -3.189 -7.588 1.00 74.81 88 GLY A N 1
ATOM 683 C CA . GLY A 1 88 ? 13.508 -3.129 -7.296 1.00 74.81 88 GLY A CA 1
ATOM 684 C C . GLY A 1 88 ? 13.932 -1.961 -6.404 1.00 74.81 88 GLY A C 1
ATOM 685 O O . GLY A 1 88 ? 15.089 -1.563 -6.457 1.00 74.81 88 GLY A O 1
ATOM 686 N N . LEU A 1 89 ? 13.013 -1.397 -5.610 1.00 71.06 89 LEU A N 1
ATOM 687 C CA . LEU A 1 89 ? 13.320 -0.318 -4.655 1.00 71.06 89 LEU A CA 1
ATOM 688 C C . LEU A 1 89 ? 13.830 -0.817 -3.295 1.00 71.06 89 LEU A C 1
ATOM 690 O O . LEU A 1 89 ? 14.283 -0.021 -2.481 1.00 71.06 89 LEU A O 1
ATOM 694 N N . PHE A 1 90 ? 13.768 -2.127 -3.054 1.00 57.91 90 PHE A N 1
ATOM 695 C CA . PHE A 1 90 ? 14.365 -2.787 -1.897 1.00 57.91 90 PHE A CA 1
ATOM 696 C C . PHE A 1 90 ? 15.353 -3.835 -2.417 1.00 57.91 90 PHE A C 1
ATOM 698 O O . PHE A 1 90 ? 14.940 -4.933 -2.792 1.00 57.91 90 PHE A O 1
ATOM 705 N N . GLY A 1 91 ? 16.625 -3.448 -2.510 1.00 42.88 91 GLY A N 1
ATOM 706 C CA . GLY A 1 91 ? 17.775 -4.320 -2.755 1.00 42.88 91 GLY A CA 1
ATOM 707 C C . GLY A 1 91 ? 18.706 -4.275 -1.558 1.00 42.88 91 GLY A C 1
ATOM 708 O O . GLY A 1 91 ? 18.859 -3.162 -1.006 1.00 42.88 91 GLY A O 1
#

Secondary structure (DSSP, 8-state):
-EEE-SSHHHHHHHHHHHHHSHHHHHHHTT-TT--GGGS---EEE-PPP-GGGGT---HHHHHHHHHHHHHHHHHHHHHHHHHHHHTT---

pLDDT: mean 77.95, std 14.6, range [42.88, 93.44]

Sequence (91 aa):
MVAIDESECSHHALEWVLDNLRESISSSASAPAASEEDRLLTIYTAQPLTNLLYFTESPELIESIEEQQKKVSMAVLKRAKETCAKRGLFG